Protein AF-A0A660S229-F1 (afdb_monomer_lite)

pLDDT: mean 87.68, std 8.74, range [51.53, 97.38]

Secondary structure (DSSP, 8-state):
-----HHHHHHHHHHHHHHHHHHHHHHHHHH-GGGS-HHHHHHHTTTTTHHHHHHHHHTT--TTPPEEES-HHHHHHHHHH-TT---EEE---S-----HHHHH--GGGGTTSEEEEEEESSS--TTEEEEEEEEEEEEEEETTEEEEEEEEEEEEPPP-

Structure (mmCIF, N/CA/C/O backbone):
data_AF-A0A660S229-F1
#
_entry.id   AF-A0A660S229-F1
#
loop_
_atom_site.group_PDB
_atom_site.id
_atom_site.type_symbol
_atom_site.label_atom_id
_atom_site.label_alt_id
_atom_site.label_comp_id
_atom_site.label_asym_id
_atom_site.label_entity_id
_atom_site.label_seq_id
_atom_site.pdbx_PDB_ins_code
_atom_site.Cartn_x
_atom_site.Cartn_y
_atom_site.Cartn_z
_atom_site.occupancy
_atom_site.B_iso_or_equiv
_atom_site.auth_seq_id
_atom_site.auth_comp_id
_atom_site.auth_asym_id
_atom_site.auth_atom_id
_atom_site.pdbx_PDB_model_num
ATOM 1 N N . TYR A 1 1 ? 20.286 -32.339 -34.115 1.00 51.53 1 TYR A N 1
ATOM 2 C CA . TYR A 1 1 ? 20.666 -30.946 -33.806 1.00 51.53 1 TYR A CA 1
ATOM 3 C C . TYR A 1 1 ? 20.190 -30.046 -34.931 1.00 51.53 1 TYR A C 1
ATOM 5 O O . TYR A 1 1 ? 20.620 -30.237 -36.059 1.00 51.53 1 TYR A O 1
ATOM 13 N N . ILE A 1 2 ? 19.273 -29.117 -34.657 1.00 61.22 2 ILE A N 1
ATOM 14 C CA . ILE A 1 2 ? 18.830 -28.133 -35.656 1.00 61.22 2 ILE A CA 1
ATOM 15 C C . ILE A 1 2 ? 19.974 -27.127 -35.832 1.00 61.22 2 ILE A C 1
ATOM 17 O O . ILE A 1 2 ? 20.307 -26.408 -34.889 1.00 61.22 2 ILE A O 1
ATOM 21 N N . SER A 1 3 ? 20.622 -27.108 -37.000 1.00 73.88 3 SER A N 1
ATOM 22 C CA . SER A 1 3 ? 21.666 -26.128 -37.304 1.00 73.88 3 SER A CA 1
ATOM 23 C C . SER A 1 3 ? 21.028 -24.923 -37.999 1.00 73.88 3 SER A C 1
ATOM 25 O O . SER A 1 3 ? 20.471 -25.005 -39.090 1.00 73.88 3 SER A O 1
ATOM 27 N N . PHE A 1 4 ? 21.039 -23.779 -37.319 1.00 75.38 4 PHE A N 1
ATOM 28 C CA . PHE A 1 4 ? 20.555 -22.534 -37.905 1.00 75.38 4 PHE A CA 1
ATOM 29 C C . PHE A 1 4 ? 21.614 -21.948 -38.838 1.00 75.38 4 PHE A C 1
ATOM 31 O O . PHE A 1 4 ? 22.797 -21.887 -38.481 1.00 75.38 4 PHE A O 1
ATOM 38 N N . SER A 1 5 ? 21.182 -21.462 -40.005 1.00 86.56 5 SER A N 1
ATOM 39 C CA . SER A 1 5 ? 22.052 -20.684 -40.890 1.00 86.56 5 SER A CA 1
ATOM 40 C C . SER A 1 5 ? 22.549 -19.421 -40.175 1.00 86.56 5 SER A C 1
ATOM 42 O O . SER A 1 5 ? 21.924 -18.939 -39.226 1.00 86.56 5 SER A O 1
ATOM 44 N N . GLN A 1 6 ? 23.671 -18.852 -40.626 1.00 86.06 6 GLN A N 1
ATOM 45 C CA . GLN A 1 6 ? 24.211 -17.624 -40.027 1.00 86.06 6 GLN A CA 1
ATOM 46 C C . GLN A 1 6 ? 23.183 -16.480 -39.999 1.00 86.06 6 GLN A C 1
ATOM 48 O O . GLN A 1 6 ? 23.098 -15.767 -39.002 1.00 86.06 6 GLN A O 1
ATOM 53 N N . LYS A 1 7 ? 22.340 -16.363 -41.037 1.00 87.94 7 LYS A N 1
ATOM 54 C CA . LYS A 1 7 ? 21.252 -15.374 -41.093 1.00 87.94 7 LYS A CA 1
ATOM 55 C C . LYS A 1 7 ? 20.225 -15.584 -39.973 1.00 87.94 7 LYS A C 1
ATOM 57 O O . LYS A 1 7 ? 19.829 -14.624 -39.322 1.00 87.94 7 LYS A O 1
ATOM 62 N N . TRP A 1 8 ? 19.843 -16.832 -39.698 1.00 91.19 8 TRP A N 1
ATOM 63 C CA . TRP A 1 8 ? 18.919 -17.164 -38.606 1.00 91.19 8 TRP A CA 1
ATOM 64 C C . TRP A 1 8 ? 19.520 -16.895 -37.227 1.00 91.19 8 TRP A C 1
ATOM 66 O O . TRP A 1 8 ? 18.844 -16.340 -36.364 1.00 91.19 8 TRP A O 1
ATOM 76 N N . LYS A 1 9 ? 20.801 -17.224 -37.026 1.00 89.31 9 LYS A N 1
ATOM 77 C CA . LYS A 1 9 ? 21.512 -16.899 -35.779 1.00 89.31 9 LYS A CA 1
ATOM 78 C C . LYS A 1 9 ? 21.567 -15.389 -35.543 1.00 89.31 9 LYS A C 1
ATOM 80 O O . LYS A 1 9 ? 21.288 -14.948 -34.432 1.00 89.31 9 LYS A O 1
ATOM 85 N N . ALA A 1 10 ? 21.862 -14.612 -36.587 1.00 90.69 10 ALA A N 1
ATOM 86 C CA . ALA A 1 10 ? 21.861 -13.155 -36.520 1.00 90.69 10 ALA A CA 1
ATOM 87 C C . ALA A 1 10 ? 20.473 -12.609 -36.151 1.00 90.69 10 ALA A C 1
ATOM 89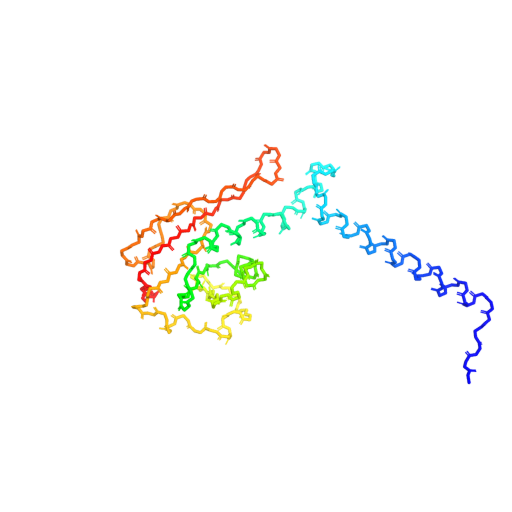 O O . ALA A 1 10 ? 20.372 -11.817 -35.223 1.00 90.69 10 ALA A O 1
ATOM 90 N N . LEU A 1 11 ? 19.398 -13.092 -36.788 1.00 93.81 11 LEU A N 1
ATOM 91 C CA . LEU A 1 11 ? 18.026 -12.671 -36.473 1.00 93.81 11 LEU A CA 1
ATOM 92 C C . LEU A 1 11 ? 17.624 -12.976 -35.025 1.00 93.81 11 LEU A C 1
ATOM 94 O O . LEU A 1 11 ? 17.074 -12.110 -34.347 1.00 93.81 11 LEU A O 1
ATOM 98 N N . ILE A 1 12 ? 17.915 -14.185 -34.535 1.00 93.44 12 ILE A N 1
ATOM 99 C CA . ILE A 1 12 ? 17.619 -14.578 -33.150 1.00 93.44 12 ILE A CA 1
ATOM 100 C C . ILE A 1 12 ? 18.378 -13.675 -32.172 1.00 93.44 12 ILE A C 1
ATOM 102 O O . ILE A 1 12 ? 17.794 -13.174 -31.211 1.00 93.44 12 ILE A O 1
ATOM 106 N N . PHE A 1 13 ? 19.663 -13.431 -32.433 1.00 94.81 13 PHE A N 1
ATOM 107 C CA . PHE A 1 13 ? 20.494 -12.596 -31.573 1.00 94.81 13 PHE A CA 1
ATOM 108 C C . PHE A 1 13 ? 20.051 -11.127 -31.589 1.00 94.81 13 PHE A C 1
ATOM 110 O O . PHE A 1 13 ? 19.923 -10.512 -30.532 1.00 94.81 13 PHE A O 1
ATOM 117 N N . SER A 1 14 ? 19.726 -10.574 -32.760 1.00 94.56 14 SER A N 1
ATOM 118 C CA . SER A 1 14 ? 19.165 -9.225 -32.883 1.00 94.56 14 SER A CA 1
ATOM 119 C C . SER A 1 14 ? 17.838 -9.091 -32.139 1.00 94.56 14 SER A C 1
ATOM 121 O O . SER A 1 14 ? 17.640 -8.108 -31.430 1.00 94.56 14 SER A O 1
ATOM 123 N N . ASN A 1 15 ? 16.951 -10.084 -32.238 1.00 96.62 15 ASN A N 1
ATOM 124 C CA . ASN A 1 15 ? 15.684 -10.074 -31.509 1.00 96.62 15 ASN A CA 1
ATOM 125 C C . ASN A 1 15 ? 15.906 -10.117 -29.988 1.00 96.62 15 ASN A C 1
ATOM 127 O O . ASN A 1 15 ? 15.281 -9.358 -29.250 1.00 96.62 15 ASN A O 1
ATOM 131 N N . LEU A 1 16 ? 16.854 -10.934 -29.514 1.00 96.75 16 LEU A N 1
ATOM 132 C CA . LEU A 1 16 ? 17.236 -10.969 -28.100 1.00 96.75 16 LEU A CA 1
ATOM 133 C C . LEU A 1 16 ? 17.731 -9.596 -27.622 1.00 96.75 16 LEU A C 1
ATOM 135 O O . LEU A 1 1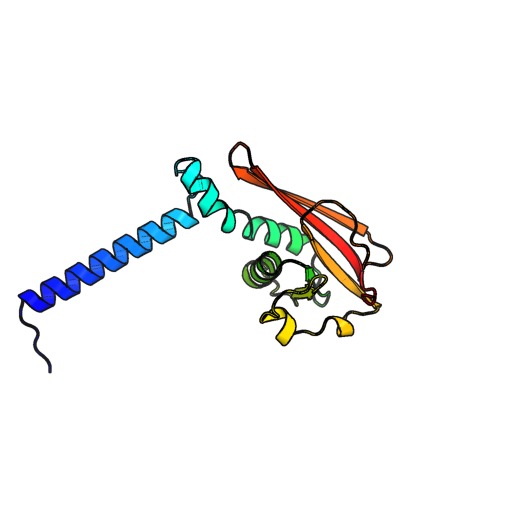6 ? 17.270 -9.104 -26.593 1.00 96.75 16 LEU A O 1
ATOM 139 N N . ILE A 1 17 ? 18.629 -8.959 -28.381 1.00 97.06 17 ILE A N 1
ATOM 140 C CA . ILE A 1 17 ? 19.142 -7.621 -28.060 1.00 97.06 17 ILE A CA 1
ATOM 141 C C . ILE A 1 17 ? 17.994 -6.614 -27.983 1.00 97.06 17 ILE A C 1
ATOM 143 O O . ILE A 1 17 ? 17.885 -5.884 -26.999 1.00 97.06 17 ILE A O 1
ATOM 147 N N . ILE A 1 18 ? 17.110 -6.595 -28.984 1.00 96.62 18 ILE A N 1
ATOM 148 C CA . ILE A 1 18 ? 15.946 -5.703 -29.006 1.00 96.62 18 ILE A CA 1
ATOM 149 C C . ILE A 1 18 ? 15.055 -5.958 -27.784 1.00 96.62 18 ILE A C 1
ATOM 151 O O . ILE A 1 18 ? 14.660 -5.010 -27.108 1.00 96.62 18 ILE A O 1
ATOM 155 N N . GLY A 1 19 ? 14.793 -7.222 -27.443 1.00 97.19 19 GLY A N 1
ATOM 156 C CA . GLY A 1 19 ? 14.014 -7.604 -26.267 1.00 97.19 19 GLY A CA 1
ATOM 157 C C . GLY A 1 19 ? 14.626 -7.113 -24.952 1.00 97.19 19 GLY A C 1
ATOM 158 O O . GLY A 1 19 ? 13.910 -6.570 -24.106 1.00 97.19 19 GLY A O 1
ATOM 159 N N . ILE A 1 20 ? 15.947 -7.233 -24.790 1.00 96.81 20 ILE A N 1
ATOM 160 C CA . ILE A 1 20 ? 16.679 -6.732 -23.616 1.00 96.81 20 ILE A CA 1
ATOM 161 C C . ILE A 1 20 ? 16.603 -5.203 -23.542 1.00 96.81 20 ILE A C 1
ATOM 163 O O . ILE A 1 20 ? 16.317 -4.653 -22.474 1.00 96.81 20 ILE A O 1
ATOM 167 N N . ILE A 1 21 ? 16.817 -4.511 -24.665 1.00 96.50 21 ILE A N 1
ATOM 168 C CA . ILE A 1 21 ? 16.751 -3.046 -24.739 1.00 96.50 21 ILE A CA 1
ATOM 169 C C . ILE A 1 21 ? 15.345 -2.561 -24.378 1.00 96.50 21 ILE A C 1
ATOM 171 O O . ILE A 1 21 ? 15.194 -1.718 -23.495 1.00 96.50 21 ILE A O 1
ATOM 175 N N . LEU A 1 22 ? 14.306 -3.123 -25.000 1.00 95.25 22 LEU A N 1
ATOM 176 C CA . LEU A 1 22 ? 12.916 -2.754 -24.730 1.00 95.25 22 LEU A CA 1
ATOM 177 C C . LEU A 1 22 ? 12.524 -3.038 -23.276 1.00 95.25 22 LEU A C 1
ATOM 179 O O . LEU A 1 22 ? 11.928 -2.179 -22.627 1.00 95.25 22 LEU A O 1
ATOM 183 N N . SER A 1 23 ? 12.909 -4.193 -22.728 1.00 94.56 23 SER A N 1
ATOM 184 C CA . SER A 1 23 ? 12.638 -4.532 -21.324 1.00 94.56 23 SER A CA 1
ATOM 185 C C . SER A 1 23 ? 13.316 -3.551 -20.367 1.00 94.56 23 SER A C 1
ATOM 187 O O . SER A 1 23 ? 12.700 -3.084 -19.408 1.00 94.56 23 SER A O 1
ATOM 189 N N . SER A 1 24 ? 14.559 -3.172 -20.668 1.00 92.38 24 SER A N 1
ATOM 190 C CA . SER A 1 24 ? 15.308 -2.181 -19.893 1.00 92.38 24 SER A CA 1
ATOM 191 C C . SER A 1 24 ? 14.654 -0.798 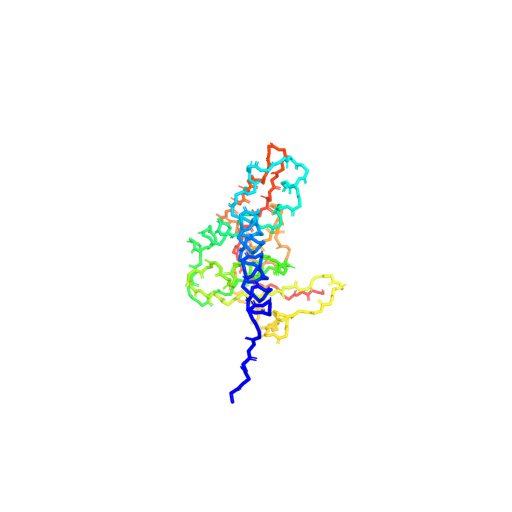-19.961 1.00 92.38 24 SER A C 1
ATOM 193 O O . SER A 1 24 ? 14.497 -0.142 -18.933 1.00 92.38 24 SER A O 1
ATOM 195 N N . LEU A 1 25 ? 14.193 -0.365 -21.139 1.00 88.81 25 LEU A N 1
ATOM 196 C CA . LEU A 1 25 ? 13.460 0.897 -21.305 1.00 88.81 25 LEU A CA 1
ATOM 197 C C . LEU A 1 25 ? 12.149 0.906 -20.505 1.00 88.81 25 LEU A C 1
ATOM 199 O O . LEU A 1 25 ? 11.850 1.884 -19.816 1.00 88.81 25 LEU A O 1
ATOM 203 N N . VAL A 1 26 ? 11.391 -0.194 -20.534 1.00 87.06 26 VAL A N 1
ATOM 204 C CA . VAL A 1 26 ? 10.163 -0.349 -19.738 1.00 87.06 26 VAL A CA 1
ATOM 205 C C . VAL A 1 26 ? 10.460 -0.307 -18.240 1.00 87.06 26 VAL A C 1
ATOM 207 O O . VAL A 1 26 ? 9.732 0.338 -17.482 1.00 87.06 26 VAL A O 1
ATOM 210 N N . TYR A 1 27 ? 11.553 -0.929 -17.801 1.00 85.56 27 TYR A N 1
ATOM 211 C CA . TYR A 1 27 ? 11.987 -0.857 -16.410 1.00 85.56 27 TYR A CA 1
ATOM 212 C C . TYR A 1 27 ? 12.337 0.581 -15.991 1.00 85.56 27 TYR A C 1
ATOM 214 O O . TYR A 1 27 ? 11.874 1.059 -14.951 1.00 85.56 27 TYR A O 1
ATOM 222 N N . LEU A 1 28 ? 13.084 1.311 -16.826 1.00 83.62 28 LEU A N 1
ATOM 223 C CA . LEU A 1 28 ? 13.465 2.702 -16.565 1.00 83.62 28 LEU A CA 1
ATOM 224 C C . LEU A 1 28 ? 12.250 3.632 -16.445 1.00 83.62 28 LEU A C 1
ATOM 226 O O . LEU A 1 28 ? 12.266 4.533 -15.602 1.00 83.62 28 LEU A O 1
ATOM 230 N N . LEU A 1 29 ? 11.182 3.390 -17.216 1.00 82.44 29 LEU A N 1
ATOM 231 C CA . LEU A 1 29 ? 9.912 4.115 -17.088 1.00 82.44 29 LEU A CA 1
ATOM 232 C C . LEU A 1 29 ? 9.321 3.983 -15.675 1.00 82.44 29 LEU A C 1
ATOM 234 O O . LEU A 1 29 ? 8.875 4.969 -15.089 1.00 82.44 29 LEU A O 1
ATOM 238 N N . GLY A 1 30 ? 9.331 2.777 -15.105 1.00 76.69 30 GLY A N 1
ATOM 239 C CA . GLY A 1 30 ? 8.830 2.533 -13.751 1.00 76.69 30 GLY A CA 1
ATOM 240 C C . GLY A 1 30 ? 9.753 3.063 -12.651 1.00 76.69 30 GLY A C 1
ATOM 241 O O . GLY A 1 30 ? 9.265 3.568 -11.638 1.00 76.69 30 GLY A O 1
ATOM 242 N N . TYR A 1 31 ? 11.071 2.964 -12.851 1.00 80.31 31 TYR A N 1
ATOM 243 C CA . TYR A 1 31 ? 12.072 3.280 -11.829 1.00 80.31 31 TYR A CA 1
ATOM 244 C C . TYR A 1 31 ? 12.394 4.780 -11.732 1.00 80.31 31 TYR A C 1
ATOM 246 O O . TYR A 1 31 ? 12.508 5.317 -10.630 1.00 80.31 31 TYR A O 1
ATOM 254 N N . PHE A 1 32 ? 12.479 5.491 -12.864 1.00 80.38 32 PHE A N 1
ATOM 255 C CA . PHE A 1 32 ? 12.779 6.931 -12.913 1.00 80.38 32 PHE A CA 1
ATOM 256 C C . PHE A 1 32 ? 11.658 7.764 -13.549 1.00 80.38 32 PHE A C 1
ATOM 258 O O . PHE A 1 32 ? 11.922 8.569 -14.447 1.00 80.38 32 PHE A O 1
ATOM 265 N N . PRO A 1 33 ? 10.406 7.671 -13.067 1.00 77.38 33 PRO A N 1
ATOM 266 C CA . PRO A 1 33 ? 9.289 8.364 -13.695 1.00 77.38 33 PRO A CA 1
ATOM 267 C C . PRO A 1 33 ? 9.495 9.884 -13.719 1.00 77.38 33 PRO A C 1
ATOM 269 O O . PRO A 1 33 ? 9.090 10.540 -14.669 1.00 77.38 33 PRO A O 1
ATOM 272 N N . GLN A 1 34 ? 10.195 10.451 -12.730 1.00 77.19 34 GLN A N 1
ATOM 273 C CA . GLN A 1 34 ? 10.429 11.896 -12.625 1.00 77.19 34 GLN A CA 1
ATOM 274 C C . GLN A 1 34 ? 11.319 12.484 -13.731 1.00 77.19 34 GLN A C 1
ATOM 276 O O . GLN A 1 34 ? 11.279 13.693 -13.943 1.00 77.19 34 GLN A O 1
ATOM 281 N N . LYS A 1 35 ? 12.101 11.657 -14.441 1.00 82.88 35 LYS A N 1
ATOM 282 C CA . LYS A 1 35 ? 12.945 12.108 -15.560 1.00 82.88 35 LYS A CA 1
ATOM 283 C C . LYS A 1 35 ? 12.158 12.307 -16.860 1.00 82.88 35 LYS A C 1
ATOM 285 O O . LYS A 1 35 ? 12.669 12.920 -17.789 1.00 82.88 35 LYS A O 1
ATOM 290 N N . PHE A 1 36 ? 10.924 11.806 -16.934 1.00 80.44 36 PHE A N 1
ATOM 291 C CA . PHE A 1 36 ? 10.093 11.906 -18.132 1.00 80.44 36 PHE A CA 1
ATOM 292 C C . PHE A 1 36 ? 9.286 13.213 -18.169 1.00 80.44 36 PHE A C 1
ATOM 294 O O . PHE A 1 36 ? 9.005 13.793 -17.118 1.00 80.44 36 PHE A O 1
ATOM 301 N N . PRO A 1 37 ? 8.845 13.665 -19.356 1.00 82.69 37 PRO A N 1
ATOM 302 C CA . PRO A 1 37 ? 7.887 14.758 -19.503 1.00 82.69 37 PRO A CA 1
ATOM 303 C C . PRO A 1 37 ? 6.619 14.574 -18.653 1.00 82.69 37 PRO A C 1
ATOM 305 O O . PRO A 1 37 ? 6.174 13.454 -18.388 1.00 82.69 37 PRO A O 1
ATOM 308 N N . GLY A 1 38 ? 5.988 15.683 -18.255 1.00 78.31 38 GLY A N 1
ATOM 309 C CA . GLY A 1 38 ? 4.854 15.675 -17.320 1.00 78.31 38 GLY A CA 1
ATOM 310 C C . GLY A 1 38 ? 3.651 14.824 -17.759 1.00 78.31 38 GLY A C 1
ATOM 311 O O . GLY A 1 38 ? 2.989 14.225 -16.912 1.00 78.31 38 GLY A O 1
ATOM 312 N N . SER A 1 39 ? 3.387 14.710 -19.063 1.00 80.12 39 SER A N 1
ATOM 313 C CA . SER A 1 39 ? 2.330 13.848 -19.617 1.00 80.12 39 SER A CA 1
ATOM 314 C C . SER A 1 39 ? 2.596 12.361 -19.349 1.00 80.12 39 SER A C 1
ATOM 316 O O . SER A 1 39 ? 1.713 11.649 -18.868 1.00 80.12 39 SER A O 1
ATOM 318 N N . LEU A 1 40 ? 3.833 11.903 -19.560 1.00 79.88 40 LEU A N 1
ATOM 319 C CA . LEU A 1 40 ? 4.262 10.531 -19.278 1.00 79.88 40 LEU A CA 1
ATOM 320 C C . LEU A 1 40 ? 4.311 10.253 -17.770 1.00 79.88 40 LEU A C 1
ATOM 322 O O . LEU A 1 40 ? 3.855 9.199 -17.327 1.00 79.88 40 LEU A O 1
ATOM 326 N N . GLN A 1 41 ? 4.741 11.220 -16.950 1.00 78.19 41 GLN A N 1
ATOM 327 C CA . GLN A 1 41 ? 4.689 11.097 -15.483 1.00 78.19 41 GLN A CA 1
ATOM 328 C C . GLN A 1 41 ? 3.279 10.782 -14.969 1.00 78.19 41 GLN A C 1
ATOM 330 O O . GLN A 1 41 ? 3.105 10.012 -14.021 1.00 78.19 41 GLN A O 1
ATOM 335 N N . ILE A 1 42 ? 2.247 11.352 -15.598 1.00 76.06 42 ILE A N 1
ATOM 336 C CA . ILE A 1 42 ? 0.851 11.094 -15.234 1.00 76.06 42 ILE A CA 1
ATOM 337 C C . ILE A 1 42 ? 0.461 9.640 -15.509 1.00 76.06 42 ILE A C 1
ATOM 339 O O . ILE A 1 42 ? -0.289 9.074 -14.715 1.00 76.06 42 ILE A O 1
ATOM 343 N N . LEU A 1 43 ? 0.959 9.024 -16.581 1.00 79.56 43 LEU A N 1
ATOM 344 C CA . LEU A 1 43 ? 0.715 7.607 -16.871 1.00 79.56 43 LEU A CA 1
ATOM 345 C C . LEU A 1 43 ? 1.462 6.706 -15.879 1.00 79.56 43 LEU A C 1
ATOM 347 O O . LEU A 1 43 ? 0.931 5.695 -15.411 1.00 79.56 43 LEU A O 1
ATOM 351 N N . LEU A 1 44 ? 2.659 7.132 -15.477 1.00 79.38 44 LEU A N 1
ATOM 352 C CA . LEU A 1 44 ? 3.529 6.414 -14.547 1.00 79.38 44 LEU A CA 1
ATOM 353 C C . LEU A 1 44 ? 3.149 6.621 -13.070 1.00 79.38 44 LEU A C 1
ATOM 355 O O . LEU A 1 44 ? 3.593 5.866 -12.204 1.00 79.38 44 LEU A O 1
ATOM 359 N N . LYS A 1 45 ? 2.233 7.557 -12.761 1.00 75.00 45 LYS A N 1
ATOM 360 C CA . LYS A 1 45 ? 1.726 7.826 -11.396 1.00 75.00 45 LYS A CA 1
ATOM 361 C C . LYS A 1 45 ? 1.255 6.579 -10.660 1.00 75.00 45 LYS A C 1
ATOM 363 O O . LYS A 1 45 ? 1.254 6.522 -9.425 1.00 75.00 45 LYS A O 1
ATOM 368 N N . LYS A 1 46 ? 0.780 5.592 -11.421 1.00 76.19 46 LYS A N 1
ATOM 369 C CA . LYS A 1 46 ? 0.241 4.350 -10.885 1.00 76.19 46 LYS A CA 1
ATOM 370 C C . LYS A 1 46 ? 1.307 3.486 -10.227 1.00 76.19 46 LYS A C 1
ATOM 372 O O . LYS A 1 46 ? 0.903 2.622 -9.474 1.00 76.19 46 LYS A O 1
ATOM 377 N N . PHE A 1 47 ? 2.600 3.732 -10.445 1.00 76.62 47 PHE A N 1
ATOM 378 C CA . PHE A 1 47 ? 3.705 2.965 -9.858 1.00 76.62 47 PHE A CA 1
ATOM 379 C C . PHE A 1 47 ? 4.379 3.667 -8.668 1.00 76.62 47 PHE A C 1
ATOM 381 O O . PHE A 1 47 ? 5.060 3.032 -7.871 1.00 76.62 47 PHE A O 1
ATOM 388 N N . ILE A 1 48 ? 4.157 4.972 -8.503 1.00 84.06 48 ILE A N 1
ATOM 389 C CA . ILE A 1 48 ? 4.875 5.787 -7.515 1.00 84.06 48 ILE A CA 1
ATOM 390 C C . ILE A 1 48 ? 4.251 5.657 -6.123 1.00 84.06 48 ILE A C 1
ATOM 392 O O . ILE A 1 48 ? 3.028 5.742 -5.971 1.00 84.06 48 ILE A O 1
ATOM 396 N N . GLY A 1 49 ? 5.093 5.541 -5.095 1.00 85.94 49 GLY A N 1
ATOM 397 C CA . GLY A 1 49 ? 4.693 5.743 -3.699 1.00 85.94 49 GLY A CA 1
ATOM 398 C C . GLY A 1 49 ? 4.228 4.507 -2.939 1.00 85.94 49 GLY A C 1
ATOM 399 O O . GLY A 1 49 ? 4.011 4.580 -1.738 1.00 85.94 49 GLY A O 1
ATOM 400 N N . TRP A 1 50 ? 4.090 3.365 -3.603 1.00 91.62 50 TRP A N 1
ATOM 401 C CA . TRP A 1 50 ? 3.614 2.135 -2.967 1.00 91.62 50 TRP A CA 1
ATOM 402 C C . TRP A 1 50 ? 4.562 1.612 -1.886 1.00 91.62 50 TRP A C 1
ATOM 404 O O . TRP A 1 50 ? 4.118 1.299 -0.785 1.00 91.62 50 TRP A O 1
ATOM 414 N N . LYS A 1 51 ? 5.872 1.628 -2.162 1.00 91.44 51 LYS A N 1
ATOM 415 C CA . LYS A 1 51 ? 6.905 1.277 -1.179 1.00 91.44 51 LYS A CA 1
ATOM 416 C C . LYS A 1 51 ? 6.868 2.201 0.043 1.00 91.44 51 LYS A C 1
ATOM 418 O O . LYS A 1 51 ? 6.836 1.719 1.164 1.00 91.44 51 LYS A O 1
ATOM 423 N N . VAL A 1 52 ? 6.770 3.515 -0.179 1.00 92.69 52 VAL A N 1
ATOM 424 C CA . VAL A 1 52 ? 6.682 4.516 0.902 1.00 92.69 52 VAL A CA 1
ATOM 425 C C . VAL A 1 52 ? 5.427 4.304 1.752 1.00 92.69 52 VAL A C 1
ATOM 427 O O . VAL A 1 52 ? 5.491 4.379 2.975 1.00 92.69 52 VAL A O 1
ATOM 430 N N . LEU A 1 53 ? 4.284 4.006 1.120 1.00 95.31 53 LEU A N 1
ATOM 431 C CA . LEU A 1 53 ? 3.053 3.670 1.836 1.00 95.31 53 LEU A CA 1
ATOM 432 C C . LEU A 1 53 ? 3.241 2.422 2.706 1.00 95.31 53 LEU A C 1
ATOM 434 O O . LEU A 1 53 ? 2.865 2.442 3.873 1.00 95.31 53 LEU A O 1
ATOM 438 N N . ALA A 1 54 ? 3.833 1.360 2.158 1.00 95.69 54 ALA A N 1
ATOM 439 C CA . ALA A 1 54 ? 4.088 0.127 2.894 1.00 95.69 54 ALA A CA 1
ATOM 440 C C . ALA A 1 54 ? 5.037 0.344 4.078 1.00 95.69 54 ALA A C 1
ATOM 442 O O . ALA A 1 54 ? 4.706 -0.053 5.188 1.00 95.69 54 ALA A O 1
ATOM 443 N N . GLU A 1 55 ? 6.151 1.053 3.882 1.00 95.50 55 GLU A N 1
ATOM 444 C CA . GLU A 1 55 ? 7.100 1.391 4.952 1.00 95.50 55 GLU A CA 1
ATOM 445 C C . GLU A 1 55 ? 6.450 2.212 6.070 1.00 95.50 55 GLU A C 1
ATOM 447 O O . GLU A 1 55 ? 6.763 2.024 7.244 1.00 95.50 55 GLU A O 1
ATOM 452 N N . LYS A 1 56 ? 5.526 3.117 5.727 1.00 96.38 56 LYS A N 1
ATOM 453 C CA . LYS A 1 56 ? 4.748 3.882 6.708 1.00 96.38 56 LYS A CA 1
ATOM 454 C C . LYS A 1 56 ? 3.782 2.998 7.491 1.00 96.38 56 LYS A C 1
ATOM 456 O O . LYS A 1 56 ? 3.725 3.114 8.709 1.00 96.38 56 LYS A O 1
ATOM 461 N N . VAL A 1 57 ? 3.062 2.105 6.815 1.00 96.38 57 VAL A N 1
ATOM 462 C CA . VAL A 1 57 ? 2.132 1.162 7.457 1.00 96.38 57 VAL A CA 1
ATOM 463 C C . VAL A 1 57 ? 2.871 0.158 8.345 1.00 96.38 57 VAL A C 1
ATOM 465 O O . VAL A 1 57 ? 2.391 -0.148 9.433 1.00 96.38 57 VAL A O 1
ATOM 468 N N . GLU A 1 58 ? 4.064 -0.286 7.941 1.00 96.06 58 GLU A N 1
ATOM 469 C CA . GLU A 1 58 ? 4.914 -1.211 8.702 1.00 96.06 58 GLU A CA 1
ATOM 470 C C . GLU A 1 58 ? 5.216 -0.704 10.116 1.00 96.06 58 GLU A C 1
ATOM 472 O O . GLU A 1 58 ? 5.196 -1.487 11.058 1.00 96.06 58 GLU A O 1
ATOM 477 N N . LYS A 1 59 ? 5.417 0.610 10.294 1.00 95.94 59 LYS A N 1
ATOM 478 C CA . LYS A 1 59 ? 5.713 1.215 11.609 1.00 95.94 59 LYS A CA 1
ATOM 479 C C . LYS A 1 59 ? 4.614 0.990 12.645 1.00 95.94 59 LYS A C 1
ATOM 481 O O . LYS A 1 59 ? 4.890 0.992 13.840 1.00 95.94 59 LYS A O 1
ATOM 486 N N . TYR A 1 60 ? 3.377 0.835 12.187 1.00 95.25 60 TYR A N 1
ATOM 487 C CA . TYR A 1 60 ? 2.206 0.648 13.039 1.00 95.25 60 TYR A CA 1
ATOM 488 C C . TYR A 1 60 ? 1.735 -0.804 13.080 1.00 95.25 60 TYR A C 1
ATOM 490 O O . TYR A 1 60 ? 0.879 -1.157 13.892 1.00 95.25 60 TYR A O 1
ATOM 498 N N . TYR A 1 61 ? 2.268 -1.643 12.195 1.00 95.12 61 TYR A N 1
ATOM 499 C CA . TYR A 1 61 ? 1.868 -3.030 12.093 1.00 95.12 61 TYR A CA 1
ATOM 500 C C . TYR A 1 61 ? 2.412 -3.843 13.267 1.00 95.12 61 TYR A C 1
ATOM 502 O O . TYR A 1 61 ? 3.585 -3.757 13.625 1.00 95.12 61 TYR A O 1
ATOM 510 N N . LYS A 1 62 ? 1.548 -4.684 13.838 1.00 93.00 62 LYS A N 1
ATOM 511 C CA . LYS A 1 62 ? 1.939 -5.713 14.801 1.00 93.00 62 LYS A CA 1
ATOM 512 C C . LYS A 1 62 ? 1.575 -7.081 14.228 1.00 93.00 62 LYS A C 1
ATOM 514 O O . LYS A 1 62 ? 0.457 -7.224 13.717 1.00 93.00 62 LYS A O 1
ATOM 519 N N . PRO A 1 63 ? 2.464 -8.086 14.324 1.00 90.94 63 PRO A N 1
ATOM 520 C CA . PRO A 1 63 ? 2.164 -9.440 13.880 1.00 90.94 63 PRO A CA 1
ATOM 521 C C . PRO A 1 63 ? 0.819 -9.934 14.425 1.00 90.94 63 PRO A C 1
ATOM 523 O O . PRO A 1 63 ? 0.523 -9.791 15.609 1.00 90.94 63 PRO A O 1
ATOM 526 N N . GLY A 1 64 ? -0.012 -10.485 13.541 1.00 87.12 64 GLY A N 1
ATOM 527 C CA . GLY A 1 64 ? -1.333 -11.013 13.890 1.00 87.12 64 GLY A CA 1
ATOM 528 C C . GLY A 1 64 ? -2.492 -10.020 13.761 1.00 87.12 64 GLY A C 1
ATOM 529 O O . GLY A 1 64 ? -3.633 -10.472 13.675 1.00 87.12 64 GLY A O 1
ATOM 530 N N . ILE A 1 65 ? -2.241 -8.708 13.659 1.00 93.12 65 ILE A N 1
ATOM 531 C CA . ILE A 1 65 ? -3.301 -7.717 13.413 1.00 93.12 65 ILE A CA 1
ATOM 532 C C . ILE A 1 65 ? -3.627 -7.667 11.911 1.00 93.12 65 ILE A C 1
ATOM 534 O O . ILE A 1 65 ? -2.753 -7.347 11.110 1.00 93.12 65 ILE A O 1
ATOM 538 N N . PRO A 1 66 ? -4.868 -7.949 11.478 1.00 93.19 66 PRO A N 1
ATOM 539 C CA . PRO A 1 66 ? -5.252 -7.834 10.075 1.00 93.19 66 PRO A CA 1
ATOM 540 C C . PRO A 1 66 ? -5.143 -6.402 9.544 1.00 93.19 66 PRO A C 1
ATOM 542 O O . PRO A 1 66 ? -5.550 -5.449 10.212 1.00 93.19 66 PRO A O 1
ATOM 545 N N . ILE A 1 67 ? -4.675 -6.264 8.303 1.00 95.12 67 ILE A N 1
ATOM 546 C CA . ILE A 1 67 ? -4.727 -4.998 7.567 1.00 95.12 67 ILE A CA 1
ATOM 547 C C . ILE A 1 67 ? -5.937 -5.018 6.642 1.00 95.12 67 ILE A C 1
ATOM 549 O O . ILE A 1 67 ? -6.138 -5.977 5.904 1.00 95.12 67 ILE A O 1
ATOM 553 N N . VAL A 1 68 ? -6.722 -3.950 6.637 1.00 94.44 68 VAL A N 1
ATOM 554 C CA . VAL A 1 68 ? -7.965 -3.830 5.876 1.00 94.44 68 VAL A CA 1
ATOM 555 C C . VAL A 1 68 ? -7.897 -2.615 4.961 1.00 94.44 68 VAL A C 1
ATOM 557 O O . VAL A 1 68 ? -7.513 -1.520 5.367 1.00 94.44 68 VAL A O 1
ATOM 560 N N . THR A 1 69 ? -8.309 -2.774 3.708 1.00 93.12 69 THR A N 1
ATOM 561 C CA . THR A 1 69 ? -8.428 -1.655 2.770 1.00 93.12 69 THR A CA 1
ATOM 562 C C . THR A 1 69 ? -9.597 -1.848 1.814 1.00 93.12 69 THR A C 1
ATOM 564 O O . THR A 1 69 ? -9.983 -2.965 1.508 1.00 93.12 69 THR A O 1
ATOM 567 N N . LYS A 1 70 ? -10.159 -0.754 1.296 1.00 89.31 70 LYS A N 1
ATOM 568 C CA . LYS A 1 70 ? -11.148 -0.804 0.202 1.00 89.31 70 LYS A CA 1
ATOM 569 C C . LYS A 1 70 ? -10.490 -0.961 -1.170 1.00 89.31 70 LYS A C 1
ATOM 571 O O . LYS A 1 70 ? -11.142 -1.256 -2.162 1.00 89.31 70 LYS A O 1
ATOM 576 N N . ASN A 1 71 ? -9.195 -0.652 -1.272 1.00 88.50 71 ASN A N 1
ATOM 577 C CA . ASN A 1 71 ? -8.535 -0.468 -2.555 1.00 88.50 71 ASN A CA 1
ATOM 578 C C . ASN A 1 71 ? -7.612 -1.647 -2.880 1.00 88.50 71 ASN A C 1
ATOM 580 O O . ASN A 1 71 ? -6.589 -1.836 -2.228 1.00 88.50 71 ASN A O 1
ATOM 584 N N . ARG A 1 72 ? -7.919 -2.381 -3.957 1.00 87.75 72 ARG A N 1
ATOM 585 C CA . ARG A 1 72 ? -7.120 -3.533 -4.415 1.00 87.75 72 ARG A CA 1
ATOM 586 C C . ARG A 1 72 ? -5.643 -3.211 -4.673 1.00 87.75 72 ARG A C 1
ATOM 588 O O . ARG A 1 72 ? -4.780 -4.030 -4.385 1.00 87.75 72 ARG A O 1
ATOM 595 N N . SER A 1 73 ? -5.340 -2.018 -5.189 1.00 88.44 73 SER A N 1
ATOM 596 C CA . SER A 1 73 ? -3.959 -1.603 -5.460 1.00 88.44 73 SER A CA 1
ATOM 597 C C . SER A 1 73 ? -3.199 -1.322 -4.169 1.00 88.44 73 SER A C 1
ATOM 599 O O . SER A 1 73 ? -2.025 -1.658 -4.077 1.00 88.44 73 SER A O 1
ATOM 601 N N . VAL A 1 74 ? -3.872 -0.763 -3.156 1.00 92.19 74 VAL A N 1
ATOM 602 C CA . VAL A 1 74 ? -3.300 -0.635 -1.808 1.00 92.19 74 VAL A CA 1
ATOM 603 C C . VAL A 1 74 ? -3.072 -2.021 -1.219 1.00 92.19 74 VAL A C 1
ATOM 605 O O . VAL A 1 74 ? -1.980 -2.286 -0.738 1.00 92.19 74 VAL A O 1
ATOM 608 N N . ALA A 1 75 ? -4.045 -2.931 -1.321 1.00 92.38 75 ALA A N 1
ATOM 609 C CA . ALA A 1 75 ? -3.894 -4.273 -0.768 1.00 92.38 75 ALA A CA 1
ATOM 610 C C . ALA A 1 75 ? -2.696 -5.018 -1.365 1.00 92.38 75 ALA A C 1
ATOM 612 O O . ALA A 1 75 ? -1.873 -5.561 -0.632 1.00 92.38 75 ALA A O 1
ATOM 613 N N . SER A 1 76 ? -2.571 -4.974 -2.692 1.00 90.31 76 SER A N 1
ATOM 614 C CA . SER A 1 76 ? -1.447 -5.561 -3.417 1.00 90.31 76 SER A CA 1
ATOM 615 C C . SER A 1 76 ? -0.116 -4.906 -3.070 1.00 90.31 76 SER A C 1
ATOM 617 O O . SER A 1 76 ? 0.846 -5.611 -2.784 1.00 90.31 76 SER A O 1
ATOM 619 N N . SER A 1 77 ? -0.077 -3.576 -2.990 1.00 92.25 77 SER A N 1
ATOM 620 C CA . SER A 1 77 ? 1.104 -2.837 -2.544 1.00 92.25 77 SER A CA 1
ATOM 621 C C . SER A 1 77 ? 1.558 -3.268 -1.152 1.00 92.25 77 SER A C 1
ATOM 623 O O . SER A 1 77 ? 2.745 -3.487 -0.945 1.00 92.25 77 SER A O 1
ATOM 625 N N . LEU A 1 78 ? 0.640 -3.357 -0.189 1.00 94.25 78 LEU A N 1
ATOM 626 C CA . LEU A 1 78 ? 0.980 -3.716 1.187 1.00 94.25 78 LEU A CA 1
ATOM 627 C C . LEU A 1 78 ? 1.428 -5.174 1.276 1.00 94.25 78 LEU A C 1
ATOM 629 O O . LEU A 1 78 ? 2.436 -5.453 1.905 1.00 94.25 78 LEU A O 1
ATOM 633 N N . ALA A 1 79 ? 0.744 -6.086 0.584 1.00 91.75 79 ALA A N 1
ATOM 634 C CA . ALA A 1 79 ? 1.141 -7.489 0.538 1.00 91.75 79 ALA A CA 1
ATOM 635 C C . ALA A 1 79 ? 2.529 -7.702 -0.096 1.00 91.75 79 ALA A C 1
ATOM 637 O O . ALA A 1 79 ? 3.222 -8.636 0.287 1.00 91.75 79 ALA A O 1
ATOM 638 N N . PHE A 1 80 ? 2.923 -6.855 -1.055 1.00 91.50 80 PHE A N 1
ATOM 639 C CA . PHE A 1 80 ? 4.186 -6.986 -1.784 1.00 91.50 80 PHE A CA 1
ATOM 640 C C . PHE A 1 80 ? 5.368 -6.265 -1.117 1.00 91.50 80 PHE A C 1
ATOM 642 O O . PHE A 1 80 ? 6.472 -6.795 -1.093 1.00 91.50 80 PHE A O 1
ATOM 649 N N . TYR A 1 81 ? 5.168 -5.043 -0.614 1.00 94.25 81 TYR A N 1
ATOM 650 C CA . TYR A 1 81 ? 6.267 -4.197 -0.128 1.00 94.25 81 TYR A CA 1
ATOM 651 C C . TYR A 1 81 ? 6.490 -4.256 1.389 1.00 94.25 81 TYR A C 1
ATOM 653 O O . TYR A 1 81 ? 7.538 -3.799 1.847 1.00 94.25 81 TYR A O 1
ATOM 661 N N . MET A 1 82 ? 5.534 -4.766 2.174 1.00 94.94 82 MET A N 1
ATOM 662 C CA . MET A 1 82 ? 5.710 -4.897 3.623 1.00 94.94 82 MET A CA 1
ATOM 663 C C . MET A 1 82 ? 6.604 -6.087 3.961 1.00 94.94 82 MET A C 1
ATOM 665 O O . MET A 1 82 ? 6.376 -7.200 3.491 1.00 94.94 82 MET A O 1
ATOM 669 N N . LYS A 1 83 ? 7.596 -5.865 4.826 1.00 93.25 83 LYS A N 1
ATOM 670 C CA . LYS A 1 83 ? 8.582 -6.892 5.205 1.00 93.25 83 LYS A CA 1
ATOM 671 C C . LYS A 1 83 ? 7.947 -8.015 6.022 1.00 93.25 83 LYS A C 1
ATOM 673 O O . LYS A 1 83 ? 8.355 -9.167 5.916 1.00 93.25 83 LYS A O 1
ATOM 678 N N . SER A 1 84 ? 6.941 -7.686 6.826 1.00 90.25 84 SER A N 1
ATOM 679 C CA . SER A 1 84 ? 6.222 -8.640 7.674 1.00 90.25 84 SER A CA 1
ATOM 680 C C . SER A 1 84 ? 5.243 -9.556 6.934 1.00 90.25 84 SER A C 1
ATOM 682 O O . SER A 1 84 ? 4.672 -10.439 7.571 1.00 90.25 84 SER A O 1
ATOM 684 N N . HIS A 1 85 ? 5.031 -9.364 5.624 1.00 90.31 85 HIS A N 1
ATOM 685 C CA . HIS A 1 85 ? 4.088 -10.141 4.805 1.00 90.31 85 HIS A CA 1
ATOM 686 C C . HIS A 1 85 ? 2.703 -10.309 5.475 1.00 90.31 85 HIS A C 1
ATOM 688 O O . HIS A 1 85 ? 2.243 -11.425 5.741 1.00 90.31 85 HIS A O 1
ATOM 694 N N . PRO A 1 86 ? 2.020 -9.197 5.804 1.00 90.00 86 PRO A N 1
ATOM 695 C CA . PRO A 1 86 ? 0.857 -9.209 6.679 1.00 90.00 86 PRO A CA 1
ATOM 696 C C . PRO A 1 86 ? -0.377 -9.843 6.040 1.00 90.00 86 PRO A C 1
ATOM 698 O O . PRO A 1 86 ? -0.544 -9.918 4.816 1.00 90.00 86 PRO A O 1
ATOM 701 N N . LYS A 1 87 ? -1.344 -10.208 6.891 1.00 89.31 87 LYS A N 1
ATOM 702 C CA . LYS A 1 87 ? -2.666 -10.597 6.406 1.00 89.31 87 LYS A CA 1
ATOM 703 C C . LYS A 1 87 ? -3.469 -9.363 5.962 1.00 89.31 87 LYS A C 1
ATOM 705 O O . LYS A 1 87 ? -4.176 -8.765 6.767 1.00 89.31 87 LYS A O 1
ATOM 710 N N . VAL A 1 88 ? -3.374 -9.000 4.681 1.00 91.88 88 VAL A N 1
ATOM 711 C CA . VAL A 1 88 ? -4.189 -7.951 4.044 1.00 91.88 88 VAL A CA 1
ATOM 712 C C . VAL A 1 88 ? -5.559 -8.463 3.569 1.00 91.88 88 VAL A C 1
ATOM 714 O O . VAL A 1 88 ? -5.650 -9.536 2.971 1.00 91.88 88 VAL A O 1
ATOM 717 N N . TYR A 1 89 ? -6.612 -7.689 3.820 1.00 91.69 89 TYR A N 1
ATOM 718 C CA . TYR A 1 89 ? -8.007 -7.942 3.460 1.00 91.69 89 TYR A CA 1
ATOM 719 C C . TYR A 1 89 ? -8.531 -6.789 2.603 1.00 91.69 89 TYR A C 1
ATOM 721 O O . TYR A 1 89 ? -8.228 -5.619 2.869 1.00 91.69 89 TYR A O 1
ATOM 729 N N . VAL A 1 90 ? -9.346 -7.119 1.600 1.00 90.06 90 VAL A N 1
ATOM 730 C CA . VAL A 1 90 ? -10.079 -6.125 0.813 1.00 90.06 90 VAL A CA 1
ATOM 731 C C . VAL A 1 90 ? -11.543 -6.153 1.227 1.00 90.06 90 VAL A C 1
ATOM 733 O O . VAL A 1 90 ? -12.172 -7.203 1.174 1.00 90.06 90 VAL A O 1
ATOM 736 N N . ILE A 1 91 ? -12.068 -5.007 1.662 1.00 87.69 91 ILE A N 1
ATOM 737 C CA . ILE A 1 91 ? -13.501 -4.841 1.926 1.00 87.69 91 ILE A CA 1
ATOM 738 C C . ILE A 1 91 ? -14.197 -4.308 0.682 1.00 87.69 91 ILE A C 1
ATOM 740 O O . ILE A 1 91 ? -13.736 -3.348 0.055 1.00 87.69 91 ILE A O 1
ATOM 744 N N . GLN A 1 92 ? -15.335 -4.908 0.365 1.00 79.88 92 GLN A N 1
ATOM 745 C CA . GLN A 1 92 ? -16.170 -4.506 -0.748 1.00 79.88 92 GLN A CA 1
ATOM 746 C C . GLN A 1 92 ? -17.355 -3.697 -0.224 1.00 79.88 92 GLN A C 1
ATOM 748 O O . GLN A 1 92 ? -18.249 -4.238 0.412 1.00 79.88 92 GLN A O 1
ATOM 753 N N . LEU A 1 93 ? -17.334 -2.386 -0.458 1.00 76.50 93 LEU A N 1
ATOM 754 C CA . LEU A 1 93 ? -18.438 -1.491 -0.078 1.00 76.50 93 LEU A CA 1
ATOM 755 C C . LEU A 1 93 ? -19.319 -1.085 -1.257 1.00 76.50 93 LEU A C 1
ATOM 757 O O . LEU A 1 93 ? -20.381 -0.510 -1.067 1.00 76.50 93 LEU A O 1
ATOM 761 N N . GLU A 1 94 ? -18.854 -1.355 -2.470 1.00 73.50 94 GLU A N 1
ATOM 762 C CA . GLU A 1 94 ? -19.525 -1.029 -3.722 1.00 73.50 94 GLU A CA 1
ATOM 763 C C . GLU A 1 94 ? -19.549 -2.293 -4.590 1.00 73.50 94 GLU A C 1
ATOM 765 O O . GLU A 1 94 ? -18.691 -3.173 -4.446 1.00 73.50 94 GLU A O 1
ATOM 770 N N . LYS A 1 95 ? -20.529 -2.411 -5.493 1.00 68.62 95 LYS A N 1
ATOM 771 C CA . LYS A 1 95 ? -20.627 -3.550 -6.417 1.00 68.62 95 LYS A CA 1
ATOM 772 C C . LYS A 1 95 ? -19.496 -3.483 -7.450 1.00 68.62 95 LYS A C 1
ATOM 774 O O . LYS A 1 95 ? -19.643 -2.882 -8.508 1.00 68.62 95 LYS A O 1
ATOM 779 N N . PHE A 1 96 ? -18.368 -4.111 -7.139 1.00 69.50 96 PHE A N 1
ATOM 780 C CA . PHE A 1 96 ? -17.265 -4.359 -8.060 1.00 69.50 96 PHE A CA 1
ATOM 781 C C . PHE A 1 96 ? -17.028 -5.864 -8.220 1.00 69.50 96 PHE A C 1
ATOM 783 O O . PHE A 1 96 ? -17.447 -6.646 -7.369 1.00 69.50 96 PHE A O 1
ATOM 790 N N . PRO A 1 97 ? -16.345 -6.296 -9.291 1.00 75.69 97 PRO A N 1
ATOM 791 C CA . PRO A 1 97 ? -15.934 -7.684 -9.416 1.00 75.69 97 PRO A CA 1
ATOM 792 C C . PRO A 1 97 ? -15.035 -8.083 -8.244 1.00 75.69 97 PRO A C 1
ATOM 794 O O . PRO A 1 97 ? -14.101 -7.348 -7.887 1.00 75.69 97 PRO A O 1
ATOM 797 N N . GLU A 1 98 ? -15.298 -9.260 -7.681 1.00 76.69 98 GLU A N 1
ATOM 798 C CA . GLU A 1 98 ? -14.406 -9.875 -6.707 1.00 76.69 98 GLU A CA 1
ATOM 799 C C . GLU A 1 98 ? -12.999 -10.043 -7.304 1.00 76.69 98 GLU A C 1
ATOM 801 O O . GLU A 1 98 ? -12.788 -10.125 -8.515 1.00 76.69 98 GLU A O 1
ATOM 806 N N . ASN A 1 99 ? -11.994 -10.059 -6.435 1.00 76.38 99 ASN A N 1
ATOM 807 C CA . ASN A 1 99 ? -10.602 -10.281 -6.820 1.00 76.38 99 ASN A CA 1
ATOM 808 C C . ASN A 1 99 ? -9.964 -11.309 -5.882 1.00 76.38 99 ASN A C 1
ATOM 810 O O . ASN A 1 99 ? -10.570 -11.681 -4.879 1.00 76.38 99 ASN A O 1
ATOM 814 N N . GLN A 1 100 ? -8.723 -11.717 -6.160 1.00 78.31 100 GLN A N 1
ATOM 815 C CA . GLN A 1 100 ? -8.004 -12.718 -5.360 1.00 78.31 100 GLN A CA 1
ATOM 816 C C . GLN A 1 100 ? -8.030 -12.452 -3.841 1.00 78.31 100 GLN A C 1
ATOM 818 O O . GLN A 1 100 ? -8.114 -13.387 -3.056 1.00 78.31 100 GLN A O 1
ATOM 823 N N . TYR A 1 101 ? -8.045 -11.188 -3.403 1.00 78.38 101 TYR A N 1
ATOM 824 C CA . TYR A 1 101 ? -8.099 -10.846 -1.979 1.00 78.38 101 TYR A CA 1
ATOM 825 C C . TYR A 1 101 ? -9.466 -11.104 -1.333 1.00 78.38 101 TYR A C 1
ATOM 827 O O . TYR A 1 101 ? -9.509 -11.323 -0.126 1.00 78.38 101 TYR A O 1
ATOM 835 N N . HIS A 1 102 ? -10.552 -11.091 -2.110 1.00 75.81 102 HIS A N 1
ATOM 836 C CA . HIS A 1 102 ? -11.895 -11.455 -1.645 1.00 75.81 102 HIS A CA 1
ATOM 837 C C . HIS A 1 102 ? -12.027 -12.976 -1.547 1.00 75.81 102 HIS A C 1
ATOM 839 O O . HIS A 1 102 ? -12.480 -13.498 -0.531 1.00 75.81 102 HIS A O 1
ATOM 845 N N . LEU A 1 103 ? -11.524 -13.684 -2.563 1.00 66.81 103 LEU A N 1
ATOM 846 C CA . LEU A 1 103 ? -11.534 -15.147 -2.615 1.00 66.81 103 LEU A CA 1
ATOM 847 C C . LEU A 1 103 ? -10.703 -15.765 -1.488 1.00 66.81 103 LEU A C 1
ATOM 849 O O . LEU A 1 103 ? -11.095 -16.762 -0.889 1.00 66.81 103 LEU A O 1
ATOM 853 N N . TRP A 1 104 ? -9.559 -15.160 -1.164 1.00 65.50 104 TRP A N 1
ATOM 854 C CA . TRP A 1 104 ? -8.678 -15.688 -0.127 1.00 65.50 104 TRP A CA 1
ATOM 855 C C . TRP A 1 104 ? -9.167 -15.393 1.290 1.00 65.50 104 TRP A C 1
ATOM 857 O O . TRP A 1 104 ? -8.728 -16.069 2.223 1.00 65.50 104 TRP A O 1
ATOM 867 N N . ARG A 1 105 ? -10.005 -14.362 1.498 1.00 69.19 105 ARG A N 1
ATOM 868 C CA . ARG A 1 105 ? -10.318 -13.860 2.843 1.00 69.19 105 ARG A CA 1
ATOM 869 C C . ARG A 1 105 ? -11.689 -13.191 2.950 1.00 69.19 105 ARG A C 1
ATOM 871 O O . ARG A 1 105 ? -11.871 -12.052 2.532 1.00 69.19 105 ARG A O 1
ATOM 878 N N . LYS A 1 106 ? -12.614 -13.854 3.653 1.00 75.44 106 LYS A N 1
ATOM 879 C CA . LYS A 1 106 ? -13.919 -13.286 4.028 1.00 75.44 106 LYS A CA 1
ATOM 880 C C . LYS A 1 106 ? -13.773 -12.249 5.141 1.00 75.44 106 LYS A C 1
ATOM 882 O O . LYS A 1 106 ? -13.169 -12.520 6.182 1.00 75.44 106 LYS A O 1
ATOM 887 N N . THR A 1 107 ? -14.357 -11.073 4.938 1.00 79.25 107 THR A N 1
ATOM 888 C CA . THR A 1 107 ? -14.334 -9.958 5.899 1.00 79.25 107 THR A CA 1
ATOM 889 C C . THR A 1 107 ? -15.155 -10.233 7.154 1.00 79.25 107 THR A C 1
ATOM 891 O O . THR A 1 107 ? -14.890 -9.632 8.190 1.00 79.25 107 THR A O 1
ATOM 894 N N . ASP A 1 108 ? -16.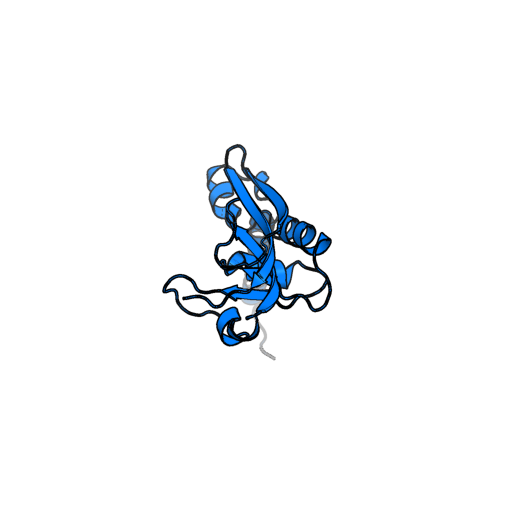083 -11.191 7.105 1.00 82.44 108 ASP A N 1
ATOM 895 C CA . ASP A 1 108 ? -16.885 -11.611 8.263 1.00 82.44 108 ASP A CA 1
ATOM 896 C C . ASP A 1 108 ? -16.015 -12.115 9.419 1.00 82.44 108 ASP A C 1
ATOM 898 O O . ASP A 1 108 ? -16.306 -11.868 10.588 1.00 82.44 108 ASP A O 1
ATOM 902 N N . ASN A 1 109 ? -14.864 -12.715 9.100 1.00 84.50 109 ASN A N 1
ATOM 903 C CA . ASN A 1 109 ? -13.899 -13.189 10.091 1.00 84.50 109 ASN A CA 1
ATOM 904 C C . ASN A 1 109 ? -13.212 -12.057 10.868 1.00 84.50 109 ASN A C 1
ATOM 906 O O . ASN A 1 109 ? -12.454 -12.344 11.798 1.00 84.50 109 ASN A O 1
ATOM 910 N N . LEU A 1 110 ? -13.408 -10.798 10.469 1.00 89.75 110 LEU A N 1
ATOM 911 C CA . LEU A 1 110 ? -12.833 -9.621 11.115 1.00 89.75 110 LEU A CA 1
ATOM 912 C C . LEU A 1 110 ? -13.786 -8.965 12.113 1.00 89.75 110 LEU A C 1
ATOM 914 O O . LEU A 1 110 ? -13.332 -8.133 12.889 1.00 89.75 110 LEU A O 1
ATOM 918 N N . ILE A 1 111 ? -15.075 -9.317 12.115 1.00 91.88 111 ILE A N 1
ATOM 919 C CA . ILE A 1 111 ? -16.074 -8.689 12.988 1.00 91.88 111 ILE A CA 1
ATOM 920 C C . ILE A 1 111 ? -15.618 -8.774 14.453 1.00 91.88 111 ILE A C 1
ATOM 922 O O . ILE A 1 111 ? -15.205 -9.835 14.921 1.00 91.88 111 ILE A O 1
ATOM 926 N N . LYS A 1 112 ? -15.672 -7.639 15.166 1.00 92.75 112 LYS A N 1
ATOM 927 C CA . LYS A 1 112 ? -15.196 -7.465 16.555 1.00 92.75 112 LYS A CA 1
ATOM 928 C C . LYS A 1 112 ? -13.690 -7.686 16.770 1.00 92.75 112 LYS A C 1
ATOM 930 O O . LYS A 1 112 ? -13.236 -7.710 17.912 1.00 92.75 112 LYS A O 1
ATOM 935 N N . LYS A 1 113 ? -12.882 -7.802 15.711 1.00 93.50 113 LYS A N 1
ATOM 936 C CA . LYS A 1 113 ? -11.417 -7.878 15.821 1.00 93.50 113 LYS A CA 1
ATOM 937 C C . LYS A 1 113 ? -10.780 -6.510 15.647 1.00 93.50 113 LYS A C 1
ATOM 939 O O . LYS A 1 113 ? -11.258 -5.670 14.884 1.00 93.50 113 LYS A O 1
ATOM 944 N N . ARG A 1 114 ? -9.655 -6.316 16.333 1.00 95.44 114 ARG A N 1
ATOM 945 C CA . ARG A 1 114 ? -8.768 -5.171 16.127 1.00 95.44 114 ARG A CA 1
ATOM 946 C C . ARG A 1 114 ? -8.124 -5.274 14.747 1.00 95.44 114 ARG A C 1
ATOM 948 O O . ARG A 1 114 ? -7.573 -6.320 14.409 1.00 95.44 114 ARG A O 1
ATOM 955 N N . VAL A 1 115 ? -8.188 -4.200 13.969 1.00 95.88 115 VAL A N 1
ATOM 956 C CA . VAL A 1 115 ? -7.639 -4.133 12.610 1.00 95.88 115 VAL A CA 1
ATOM 957 C C . VAL A 1 115 ? -6.924 -2.808 12.373 1.00 95.88 115 VAL A C 1
ATOM 959 O O . VAL A 1 115 ? -7.252 -1.794 12.991 1.00 95.88 115 VAL A O 1
ATOM 962 N N . ILE A 1 116 ? -5.985 -2.812 11.429 1.00 97.00 116 ILE A N 1
ATOM 963 C CA . ILE A 1 116 ? -5.400 -1.593 10.866 1.00 97.00 116 ILE A CA 1
ATOM 964 C C . ILE A 1 116 ? -6.080 -1.321 9.530 1.00 97.00 116 ILE A C 1
ATOM 966 O O . ILE A 1 116 ? -6.059 -2.162 8.636 1.00 97.00 116 ILE A O 1
ATOM 970 N N . VAL A 1 117 ? -6.674 -0.145 9.367 1.00 96.31 117 VAL A N 1
ATOM 971 C CA . VAL A 1 117 ? -7.298 0.275 8.113 1.00 96.31 117 VAL A CA 1
ATOM 972 C C . VAL A 1 117 ? -6.375 1.225 7.370 1.00 96.31 117 VAL A C 1
ATOM 974 O O . VAL A 1 117 ? -5.989 2.265 7.895 1.00 96.31 117 VAL A O 1
ATOM 977 N N . VAL A 1 118 ? -6.090 0.904 6.109 1.00 96.50 118 VAL A N 1
ATOM 978 C CA . VAL A 1 118 ? -5.400 1.803 5.179 1.00 96.50 118 VAL A CA 1
ATOM 979 C C . VAL A 1 118 ? -6.386 2.207 4.095 1.00 96.50 118 VAL A C 1
ATOM 981 O O . VAL A 1 118 ? -6.821 1.377 3.291 1.00 96.50 118 VAL A O 1
ATOM 984 N N . LYS A 1 119 ? -6.764 3.483 4.047 1.00 94.06 119 LYS A N 1
ATOM 985 C CA . LYS A 1 119 ? -7.725 3.989 3.056 1.00 94.06 119 LYS A CA 1
ATOM 986 C C . LYS A 1 119 ? -7.202 5.220 2.337 1.00 94.06 119 LYS A C 1
ATOM 988 O O . LYS A 1 119 ? -6.294 5.900 2.801 1.00 94.06 119 LYS A O 1
ATOM 993 N N . LYS A 1 120 ? -7.793 5.486 1.172 1.00 91.06 120 LYS A N 1
ATOM 994 C CA . LYS A 1 120 ? -7.643 6.781 0.509 1.00 91.06 120 LYS A CA 1
ATOM 995 C C . LYS A 1 120 ? -8.434 7.828 1.282 1.00 91.06 120 LYS A C 1
ATOM 997 O O . LYS A 1 120 ? -9.487 7.487 1.823 1.00 91.06 120 LYS A O 1
ATOM 1002 N N . TRP A 1 121 ? -7.939 9.063 1.227 1.00 88.69 121 TRP A N 1
ATOM 1003 C CA . TRP A 1 121 ? -8.519 10.234 1.892 1.00 88.69 121 TRP A CA 1
ATOM 1004 C C . TRP A 1 121 ? -8.358 10.211 3.412 1.00 88.69 121 TRP A C 1
ATOM 1006 O O . TRP A 1 121 ? -7.852 9.241 3.976 1.00 88.69 121 TRP A O 1
ATOM 1016 N N . LEU A 1 122 ? -8.688 11.331 4.053 1.00 85.81 122 LEU A N 1
ATOM 1017 C CA . LEU A 1 122 ? -8.347 11.625 5.449 1.00 85.81 122 LEU A CA 1
ATOM 1018 C C . LEU A 1 122 ? -9.528 11.465 6.417 1.00 85.81 122 LEU A C 1
ATOM 1020 O O . LEU A 1 122 ? -9.348 11.665 7.618 1.00 85.81 122 LEU A O 1
ATOM 1024 N N . ASP A 1 123 ? -10.705 11.104 5.902 1.00 89.50 123 ASP A N 1
ATOM 1025 C CA . ASP A 1 123 ? -11.940 10.918 6.659 1.00 89.50 123 ASP A CA 1
ATOM 1026 C C . ASP A 1 123 ? -11.942 9.596 7.444 1.00 89.50 123 ASP A C 1
ATOM 1028 O O . ASP A 1 123 ? -11.361 8.589 7.017 1.00 89.50 123 ASP A O 1
ATOM 1032 N N . SER A 1 124 ? -12.626 9.585 8.591 1.00 89.94 124 SER A N 1
ATOM 1033 C CA . SER A 1 124 ? -12.705 8.410 9.465 1.00 89.94 124 SER A CA 1
ATOM 1034 C C . SER A 1 124 ? -13.484 7.259 8.802 1.00 89.94 124 SER A C 1
ATOM 1036 O O . SER A 1 124 ? -14.514 7.486 8.162 1.00 89.94 124 SER A O 1
ATOM 1038 N N . PRO A 1 125 ? -13.018 6.001 8.890 1.00 91.69 125 PRO A N 1
ATOM 1039 C CA . PRO A 1 125 ? -13.759 4.853 8.378 1.00 91.69 125 PRO A CA 1
ATOM 1040 C C . PRO A 1 125 ? -14.996 4.546 9.241 1.00 91.69 125 PRO A C 1
ATOM 1042 O O . PRO A 1 125 ? -14.872 4.052 10.357 1.00 91.69 125 PRO A O 1
ATOM 1045 N N . TYR A 1 126 ? -16.198 4.737 8.687 1.00 91.31 126 TYR A N 1
ATOM 1046 C CA . TYR A 1 126 ? -17.473 4.469 9.383 1.00 91.31 126 TYR A CA 1
ATOM 1047 C C . TYR A 1 126 ? -17.642 3.017 9.885 1.00 91.31 126 TYR A C 1
ATOM 1049 O O . TYR A 1 126 ? -18.435 2.746 10.783 1.00 91.31 126 TYR A O 1
ATOM 1057 N N . TYR A 1 127 ? -16.894 2.076 9.305 1.00 91.25 127 TYR A N 1
ATOM 1058 C CA . TYR A 1 127 ? -16.899 0.646 9.628 1.00 91.25 127 TYR A CA 1
ATOM 1059 C C . TYR A 1 127 ? -15.901 0.265 10.739 1.00 91.25 127 TYR A C 1
ATOM 1061 O O . TYR A 1 127 ? -15.618 -0.918 10.926 1.00 91.25 127 TYR A O 1
ATOM 1069 N N . LEU A 1 128 ? -15.360 1.243 11.476 1.00 93.88 128 LEU A N 1
ATOM 1070 C CA . LEU A 1 128 ? -14.577 1.018 12.694 1.00 93.88 128 LEU A CA 1
ATOM 1071 C C . LEU A 1 128 ? -15.314 1.528 13.940 1.00 93.88 128 LEU A C 1
ATOM 1073 O O . LEU A 1 128 ? -15.862 2.628 13.956 1.00 93.88 128 LEU A O 1
ATOM 1077 N N . GLU A 1 129 ? -15.305 0.734 15.008 1.00 94.19 129 GLU A N 1
ATOM 1078 C CA . GLU A 1 129 ? -15.552 1.184 16.384 1.00 94.19 129 GLU A CA 1
ATOM 1079 C C . GLU A 1 129 ? -14.249 1.692 16.987 1.00 94.19 129 GLU A C 1
ATOM 1081 O O . GLU A 1 129 ? -13.181 1.132 16.722 1.00 94.19 129 GLU A O 1
ATOM 1086 N N . ASN A 1 130 ? -14.345 2.740 17.812 1.00 93.56 130 ASN A N 1
ATOM 1087 C CA . ASN A 1 130 ? -13.203 3.361 18.488 1.00 93.56 130 ASN A CA 1
ATOM 1088 C C . ASN A 1 130 ? -12.066 3.714 17.512 1.00 93.56 130 ASN A C 1
ATOM 1090 O O . ASN A 1 130 ? -10.897 3.424 17.763 1.00 93.56 130 ASN A O 1
ATOM 1094 N N . ALA A 1 131 ? -12.434 4.296 16.365 1.00 95.06 131 ALA A N 1
ATOM 1095 C CA . ALA A 1 131 ? -11.505 4.626 15.295 1.00 95.06 131 ALA A CA 1
ATOM 1096 C C . ALA A 1 131 ? -10.463 5.650 15.769 1.00 95.06 131 ALA A C 1
ATOM 1098 O O . ALA A 1 131 ? -10.772 6.818 16.003 1.00 95.06 131 ALA A O 1
ATOM 1099 N N . LYS A 1 132 ? -9.209 5.212 15.861 1.00 96.38 132 LYS A N 1
ATOM 1100 C CA . LYS A 1 132 ? -8.052 6.040 16.185 1.00 96.38 132 LYS A CA 1
ATOM 1101 C C . LYS A 1 132 ? -7.217 6.254 14.931 1.00 96.38 132 LYS A C 1
ATOM 1103 O O . LYS A 1 132 ? -6.755 5.297 14.311 1.00 96.38 132 LYS A O 1
ATOM 1108 N N . LYS A 1 133 ? -6.997 7.513 14.560 1.00 97.00 133 LYS A N 1
ATOM 1109 C CA . LYS A 1 133 ? -6.080 7.861 13.471 1.00 97.00 133 LYS A CA 1
ATOM 1110 C C . LYS A 1 133 ? -4.641 7.651 13.934 1.00 97.00 133 LYS A C 1
ATOM 1112 O O . LYS A 1 133 ? -4.274 8.131 15.003 1.00 97.00 133 LYS A O 1
ATOM 1117 N N . LEU A 1 134 ? -3.852 6.927 13.148 1.00 96.62 134 LEU A N 1
ATOM 1118 C CA . LEU A 1 134 ? -2.451 6.640 13.454 1.00 96.62 134 LEU A CA 1
ATOM 1119 C C . LEU A 1 134 ? -1.489 7.535 12.670 1.00 96.62 134 LEU A C 1
ATOM 1121 O O . LEU A 1 134 ? -0.528 8.029 13.251 1.00 96.62 134 LEU A O 1
ATOM 1125 N N . ASP A 1 135 ? -1.737 7.730 11.371 1.00 96.50 135 ASP A N 1
ATOM 1126 C CA . ASP A 1 135 ? -0.890 8.565 10.509 1.00 96.50 135 ASP A CA 1
ATOM 1127 C C . ASP A 1 135 ? -1.638 9.029 9.251 1.00 96.50 135 ASP A C 1
ATOM 1129 O O . ASP A 1 135 ? -2.649 8.445 8.832 1.00 96.50 135 ASP A O 1
ATOM 1133 N N . GLU A 1 136 ? -1.079 10.048 8.607 1.00 95.75 136 GLU A N 1
ATOM 1134 C CA . GLU A 1 136 ? -1.418 10.482 7.259 1.00 95.75 136 GLU A CA 1
ATOM 1135 C C . GLU A 1 136 ? -0.217 10.300 6.335 1.00 95.75 136 GLU A C 1
ATOM 1137 O O . GLU A 1 136 ? 0.906 10.709 6.623 1.00 95.75 136 GLU A O 1
ATOM 1142 N N . VAL A 1 137 ? -0.455 9.705 5.170 1.00 94.44 137 VAL A N 1
ATOM 1143 C CA . VAL A 1 137 ? 0.589 9.468 4.179 1.00 94.44 137 VAL A CA 1
ATOM 1144 C C . VAL A 1 137 ? 0.265 10.265 2.925 1.00 94.44 137 VAL A C 1
ATOM 1146 O O . VAL A 1 137 ? -0.596 9.888 2.124 1.00 94.44 137 VAL A O 1
ATOM 1149 N N . ILE A 1 138 ? 0.984 11.374 2.759 1.00 93.31 138 ILE A N 1
ATOM 1150 C CA . ILE A 1 138 ? 0.914 12.238 1.581 1.00 93.31 138 ILE A CA 1
ATOM 1151 C C . ILE A 1 138 ? 2.120 11.943 0.700 1.00 93.31 138 ILE A C 1
ATOM 1153 O O . ILE A 1 138 ? 3.266 12.157 1.090 1.00 93.31 138 ILE A O 1
ATOM 1157 N N . ILE A 1 139 ? 1.867 11.453 -0.511 1.00 89.75 139 ILE A N 1
ATOM 1158 C CA . ILE A 1 139 ? 2.929 11.073 -1.442 1.00 89.75 139 ILE A CA 1
ATOM 1159 C C . ILE A 1 139 ? 2.868 11.952 -2.673 1.00 89.75 139 ILE A C 1
ATOM 1161 O O . ILE A 1 139 ? 1.906 11.900 -3.443 1.00 89.75 139 ILE A O 1
ATOM 1165 N N . LYS A 1 140 ? 3.926 12.730 -2.889 1.00 86.81 140 LYS A N 1
ATOM 1166 C CA . LYS A 1 140 ? 4.083 13.542 -4.091 1.00 86.81 140 LYS A CA 1
ATOM 1167 C C . LYS A 1 140 ? 4.309 12.642 -5.304 1.00 86.81 140 LYS A C 1
ATOM 1169 O O . LYS A 1 140 ? 5.236 11.841 -5.331 1.00 86.81 140 LYS A O 1
ATOM 1174 N N . ILE A 1 141 ? 3.445 12.774 -6.306 1.00 81.12 141 ILE A N 1
ATOM 1175 C CA . ILE A 1 141 ? 3.548 12.048 -7.579 1.00 81.12 141 ILE A CA 1
ATOM 1176 C C . ILE A 1 141 ? 4.243 12.922 -8.625 1.00 81.12 141 ILE A C 1
ATOM 1178 O O . ILE A 1 141 ? 5.123 12.466 -9.341 1.00 81.12 141 ILE A O 1
ATOM 1182 N N . THR A 1 142 ? 3.802 14.176 -8.737 1.00 77.56 142 THR A N 1
ATOM 1183 C CA . THR A 1 142 ? 4.311 15.178 -9.688 1.00 77.56 142 THR A CA 1
ATOM 1184 C C . THR A 1 142 ? 4.354 16.536 -8.988 1.00 77.56 142 THR A C 1
ATOM 1186 O O . THR A 1 142 ? 3.902 16.654 -7.848 1.00 77.56 142 THR A O 1
ATOM 1189 N N . LYS A 1 143 ? 4.811 17.597 -9.670 1.00 77.12 143 LYS A N 1
ATOM 1190 C CA . LYS A 1 143 ? 4.779 18.969 -9.123 1.00 77.12 143 LYS A CA 1
ATOM 1191 C C . LYS A 1 143 ? 3.392 19.397 -8.609 1.00 77.12 143 LYS A C 1
ATOM 1193 O O . LYS A 1 143 ? 3.332 20.135 -7.636 1.00 77.12 143 LYS A O 1
ATOM 1198 N N . LYS A 1 144 ? 2.302 18.916 -9.225 1.00 81.81 144 LYS A N 1
ATOM 1199 C CA . LYS A 1 144 ? 0.919 19.352 -8.938 1.00 81.81 144 LYS A CA 1
ATOM 1200 C C . LYS A 1 144 ? -0.001 18.255 -8.380 1.00 81.81 144 LYS A C 1
ATOM 1202 O O . LYS A 1 144 ? -1.184 18.507 -8.189 1.00 81.81 144 LYS A O 1
ATOM 1207 N N . ARG A 1 145 ? 0.478 17.019 -8.185 1.00 82.94 145 ARG A N 1
ATOM 1208 C CA . ARG A 1 145 ? -0.386 15.880 -7.803 1.00 82.94 145 ARG A CA 1
ATOM 1209 C C . ARG A 1 145 ? 0.193 15.068 -6.660 1.00 82.94 145 ARG A C 1
ATOM 1211 O O . ARG A 1 145 ? 1.372 14.714 -6.688 1.00 82.94 145 ARG A O 1
ATOM 1218 N N . TYR A 1 146 ? -0.690 14.686 -5.745 1.00 89.06 146 TYR A N 1
ATOM 1219 C CA . TYR A 1 146 ? -0.385 13.924 -4.542 1.00 89.06 146 TYR A CA 1
ATOM 1220 C C . TYR A 1 146 ? -1.336 12.728 -4.404 1.00 89.06 146 TYR A C 1
ATOM 1222 O O . TYR A 1 146 ? -2.466 12.760 -4.896 1.00 89.06 146 TYR A O 1
ATOM 1230 N N . LYS A 1 147 ? -0.875 11.658 -3.752 1.00 90.31 147 LYS A N 1
ATOM 1231 C CA . LYS A 1 147 ? -1.735 10.599 -3.210 1.00 90.31 147 LYS A CA 1
ATOM 1232 C C . LYS A 1 147 ? -1.922 10.854 -1.724 1.00 90.31 147 LYS A C 1
ATOM 1234 O O . LYS A 1 147 ? -0.936 11.090 -1.034 1.00 90.31 147 LYS A O 1
ATOM 1239 N N . TYR A 1 148 ? -3.159 10.744 -1.262 1.00 94.12 148 TYR A N 1
ATOM 1240 C CA . TYR A 1 148 ? -3.520 10.896 0.140 1.00 94.12 148 TYR A CA 1
ATOM 1241 C C . TYR A 1 148 ? -4.033 9.568 0.668 1.00 94.12 148 TY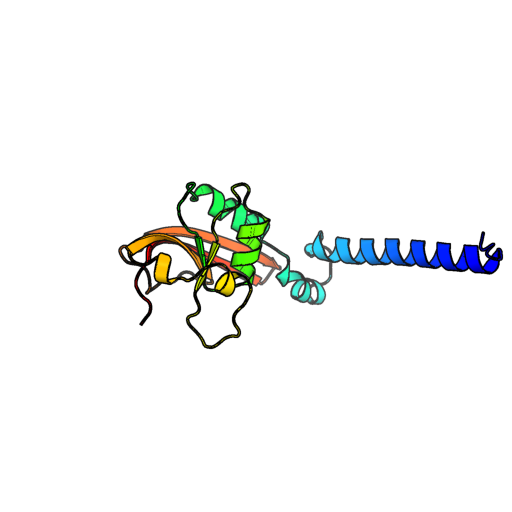R A C 1
ATOM 1243 O O . TYR A 1 148 ? -5.010 9.016 0.145 1.00 94.12 148 TYR A O 1
ATOM 1251 N N . PHE A 1 149 ? -3.375 9.074 1.705 1.00 95.75 149 PHE A N 1
ATOM 1252 C CA . PHE A 1 149 ? -3.805 7.910 2.455 1.00 95.75 149 PHE A CA 1
ATOM 1253 C C . PHE A 1 149 ? -3.853 8.244 3.936 1.00 95.75 149 PHE A C 1
ATOM 1255 O O . PHE A 1 149 ? -3.096 9.082 4.418 1.00 95.75 149 PHE A O 1
ATOM 1262 N N . SER A 1 150 ? -4.721 7.553 4.653 1.00 96.50 150 SER A N 1
ATOM 1263 C CA . SER A 1 150 ? -4.761 7.588 6.106 1.00 96.50 150 SER A CA 1
ATOM 1264 C 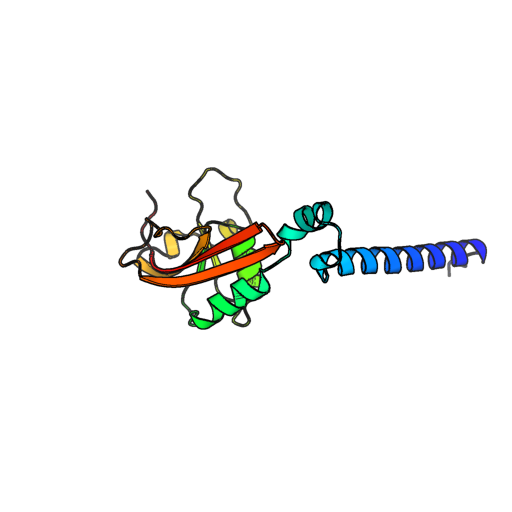C . SER A 1 150 ? -4.691 6.177 6.669 1.00 96.50 150 SER A C 1
ATOM 1266 O O . SER A 1 150 ? -5.203 5.218 6.074 1.00 96.50 150 SER A O 1
ATOM 1268 N N . ILE A 1 151 ? -4.015 6.072 7.809 1.00 97.38 151 ILE A N 1
ATOM 1269 C CA . ILE A 1 151 ? -3.840 4.843 8.571 1.00 97.38 151 ILE A CA 1
ATOM 1270 C C . ILE A 1 151 ? -4.655 4.986 9.850 1.00 97.38 151 ILE A C 1
ATOM 1272 O O . ILE A 1 151 ? -4.517 5.969 10.579 1.00 97.38 151 ILE A O 1
ATOM 1276 N N . TRP A 1 152 ? -5.503 4.004 10.114 1.00 97.38 152 TRP A N 1
ATOM 1277 C CA . TRP A 1 152 ? -6.387 3.977 11.270 1.00 97.38 152 TRP A CA 1
ATOM 1278 C C . TRP A 1 152 ? -6.273 2.649 11.989 1.00 97.38 152 TRP A C 1
ATOM 1280 O O . TRP A 1 152 ? -5.963 1.626 11.385 1.00 97.38 152 TRP A O 1
ATOM 1290 N N . GLU A 1 153 ? -6.603 2.661 13.265 1.00 96.94 153 GLU A N 1
ATOM 1291 C CA . GLU A 1 153 ? -6.770 1.479 14.086 1.00 96.94 153 GLU A CA 1
ATOM 1292 C C . GLU A 1 153 ? -8.142 1.512 14.749 1.00 96.94 153 GLU A C 1
ATOM 1294 O O . GLU A 1 153 ? -8.644 2.574 15.110 1.00 96.94 153 GLU A O 1
ATOM 1299 N N . GLY A 1 154 ? -8.767 0.351 14.892 1.00 95.94 154 GLY A N 1
ATOM 1300 C CA . GLY A 1 154 ? -10.052 0.234 15.567 1.00 95.94 154 GLY A CA 1
ATOM 1301 C C . GLY A 1 154 ? -10.567 -1.194 15.551 1.00 95.94 154 GLY A C 1
ATOM 1302 O O . GLY A 1 154 ? -9.875 -2.119 15.117 1.00 95.94 154 GLY A O 1
ATOM 1303 N N . ILE A 1 155 ? -11.795 -1.367 16.025 1.00 96.00 155 ILE A N 1
ATOM 1304 C CA . ILE A 1 155 ? -12.495 -2.652 16.018 1.00 96.00 155 ILE A CA 1
ATOM 1305 C C . ILE A 1 155 ? -13.398 -2.703 14.785 1.00 96.00 155 ILE A C 1
ATOM 1307 O O . ILE A 1 155 ? -14.170 -1.779 14.536 1.00 96.00 155 ILE A O 1
ATOM 1311 N N . PHE A 1 156 ? -13.293 -3.758 13.981 1.00 94.31 156 PHE A N 1
ATOM 1312 C CA . PHE A 1 156 ? -14.047 -3.856 12.733 1.00 94.31 156 PHE A CA 1
ATOM 1313 C C . PHE A 1 156 ? -15.532 -4.153 12.988 1.00 94.31 156 PHE A C 1
ATOM 1315 O O . PHE A 1 156 ? -15.880 -5.148 13.636 1.00 94.31 156 PHE A O 1
ATOM 1322 N N . LYS A 1 157 ? -16.406 -3.301 12.442 1.00 92.56 157 LYS A N 1
ATOM 1323 C CA . LYS A 1 157 ? -17.861 -3.479 12.489 1.00 92.56 157 LYS A CA 1
ATOM 1324 C C . LYS A 1 157 ? -18.340 -4.360 11.348 1.00 92.56 157 LYS A C 1
ATOM 1326 O O . LYS A 1 157 ? -17.766 -4.360 10.261 1.00 92.56 157 LYS A O 1
ATOM 1331 N N . LYS A 1 158 ? -19.461 -5.045 11.571 1.00 85.25 158 LYS A N 1
ATOM 1332 C CA . LYS A 1 158 ? -20.204 -5.674 10.479 1.00 85.25 158 LYS A CA 1
ATOM 1333 C C . LYS A 1 158 ? -20.677 -4.587 9.508 1.00 85.25 158 LYS A C 1
ATOM 1335 O O . LYS A 1 158 ? -21.240 -3.578 9.932 1.00 85.25 158 LYS A O 1
ATOM 1340 N N . LEU A 1 159 ? -20.418 -4.796 8.222 1.00 81.19 159 LEU A N 1
ATOM 1341 C CA . LEU A 1 159 ? -20.924 -3.939 7.155 1.00 81.19 159 LEU A CA 1
ATOM 1342 C C . LEU A 1 159 ? -22.429 -4.209 7.007 1.00 81.19 159 LEU A C 1
ATOM 1344 O O . LEU A 1 159 ? -22.837 -5.372 7.030 1.00 81.19 159 LEU A O 1
ATOM 1348 N N . ARG A 1 160 ? -23.236 -3.143 6.972 1.00 62.81 160 ARG A N 1
ATOM 1349 C CA . ARG A 1 160 ? -24.676 -3.232 6.695 1.00 62.81 160 ARG A CA 1
ATOM 1350 C C . ARG A 1 160 ? -24.913 -3.464 5.213 1.00 62.81 160 ARG A C 1
ATOM 1352 O O . ARG A 1 160 ? -24.141 -2.881 4.420 1.00 62.81 160 ARG A O 1
#

Radius of gyration: 21.28 Å; chains: 1; bounding box: 49×50×60 Å

Sequence (160 aa):
YISFSQKWKALIFSNLIIGIILSSLVYLLGYFPQKFPGSLQILLKKFIGWKVLAEKVEKYYKPGIPIVTKNRSVASSLAFYMKSHPKVYVIQLEKFPENQYHLWRKTDNLIKKRVIVVKKWLDSPYYLENAKKLDEVIIKITKKRYKYFSIWEGIFKKLR

Foldseek 3Di:
DDDDDPVRVVVVVVVVVVVVVVVVVVVCCQVPVVVDPPVSLVVNLLNPCLLVLLVVVLVVDDAPAEEEEQDPSNQVSNCPNHPNNHHYAHDHPDDDDDDPRVVVDPCVVQAQHKHKYKYWDDDFDPQFDPKDWDDWDWADSDPPDITIITIIIGRGHDDD